Protein AF-A0A151EXV9-F1 (afdb_monomer)

Sequence (147 aa):
MAGLLFILVEGNDDERFFKRIINPVFQEKYSSVRLWKYSKKKLEKTKRFIKSIKSMNADYIYTADINEAPCITFKKEDVIQKSGIEEDKIIIVVKEVEGWYLAGLSAENSKRLGISEIKDTNKTTKEDFNRLIPKKSSLEYYLWKEF

Mean predicted aligned error: 9.18 Å

pLDDT: mean 82.09, std 14.21, range [45.03, 97.25]

Solvent-accessible surface area (backbone atoms only — not comparable to full-atom values): 8516 Å² total; per-residue (Å²): 120,46,61,46,36,35,42,33,27,46,46,71,68,52,48,50,48,41,60,58,61,48,40,62,68,45,51,78,49,22,77,41,75,42,81,43,71,43,68,95,48,60,68,70,57,54,44,52,48,53,53,51,38,54,75,66,72,33,51,61,40,41,42,44,73,40,80,89,47,94,41,67,67,60,44,50,52,53,48,28,73,75,58,71,54,58,71,93,34,55,46,70,43,82,55,47,68,55,18,54,55,58,65,68,52,49,75,68,56,24,58,76,66,72,40,77,90,68,93,72,37,84,79,38,42,64,68,60,47,54,68,67,43,58,92,49,75,66,50,49,57,48,52,69,65,80,91

Radius of gyration: 17.08 Å; Cα contacts (8 Å, |Δi|>4): 181; chains: 1; bounding box: 40×29×45 Å

Foldseek 3Di:
DAEEEEEEAADPVRVLCCVPPVQVVCVVPYVYYHYHHPNPDDLVVVLVVVVVCVVVVHHYAYEEECPPPPDPVSVLVVCCVSRVDDSVRYDYDDADVLLVLLVPDDPVNCVVLVHDRDPGSRPPDPVNSVVSQPPPPVSVVVSSVVD

Secondary structure (DSSP, 8-state):
-EEEEEEEESSHHHHHHIIIIIHHHHHTTEEEEEEEE-TTS-HHHHHHHHHHHHHTT-EEEEEEE-TT-SSHHHHHHHHHHHH---GGGEEEE-S-HHHHHHHT--HHHHHHHTPPP-S--TT--HHHHHHHS-S-HHHHHHHHHH-

Nearest PDB structures (foldseek):
  5bp4-assembly3_F  TM=5.254E-01  e=1.182E+00  Mycolicibacterium smegmatis MC2 155
  5bp4-assembly7_M  TM=5.208E-01  e=1.260E+00  Mycolicibacterium smegmatis MC2 155
  5bp4-assembly4_G  TM=5.307E-01  e=1.627E+00  Mycolicibacterium smegmatis MC2 155
  3ipr-assembly1_A  TM=3.410E-01  e=7.565E-01  Enterococcus faecalis
  6whs-assembly1_C  TM=4.133E-01  e=1.260E+00  Rattus norvegicus

Structure (mmCIF, N/CA/C/O backbone):
data_AF-A0A151EXV9-F1
#
_entry.id   AF-A0A151EXV9-F1
#
loop_
_atom_site.group_PDB
_atom_site.id
_atom_site.type_symbol
_atom_site.label_atom_id
_atom_site.label_alt_id
_atom_site.label_comp_id
_atom_site.label_asym_id
_atom_site.label_entity_id
_a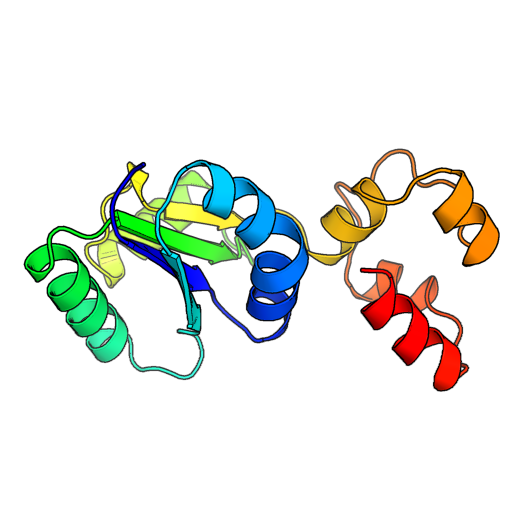tom_site.label_seq_id
_atom_site.pdbx_PDB_ins_code
_atom_site.Cartn_x
_atom_site.Cartn_y
_atom_site.Cartn_z
_atom_site.occupancy
_atom_site.B_iso_or_equiv
_atom_site.auth_seq_id
_atom_site.auth_comp_id
_atom_site.auth_asym_id
_atom_site.auth_atom_id
_atom_site.pdbx_PDB_model_num
ATOM 1 N N . MET A 1 1 ? -21.803 -6.897 -7.879 1.00 58.00 1 MET A N 1
ATOM 2 C CA . MET A 1 1 ? -20.661 -5.983 -7.659 1.00 58.00 1 MET A CA 1
ATOM 3 C C . MET A 1 1 ? -20.462 -5.827 -6.165 1.00 58.00 1 MET A C 1
ATOM 5 O O . MET A 1 1 ? -21.451 -5.646 -5.465 1.00 58.00 1 MET A O 1
ATOM 9 N N . ALA A 1 2 ? -19.228 -5.965 -5.686 1.00 74.69 2 ALA A N 1
ATOM 10 C CA . ALA A 1 2 ? -18.867 -5.774 -4.285 1.00 74.69 2 ALA A CA 1
ATOM 11 C C . ALA A 1 2 ? -19.004 -4.295 -3.862 1.00 74.69 2 ALA A C 1
ATOM 13 O O . ALA A 1 2 ? -19.190 -3.408 -4.704 1.00 74.69 2 ALA A O 1
ATOM 14 N N . GLY A 1 3 ? -18.933 -4.051 -2.549 1.00 89.94 3 GLY A N 1
ATOM 15 C CA . GLY A 1 3 ? -19.084 -2.738 -1.913 1.00 89.94 3 GLY A CA 1
ATOM 16 C C . GLY A 1 3 ? -17.958 -1.745 -2.229 1.00 89.94 3 GLY A C 1
ATOM 17 O O . GLY A 1 3 ? -17.445 -1.677 -3.346 1.00 89.94 3 GLY A O 1
ATOM 18 N N . LEU A 1 4 ? -17.604 -0.917 -1.249 1.00 95.62 4 LEU A N 1
ATOM 19 C CA . LEU A 1 4 ? -16.503 0.041 -1.359 1.00 95.62 4 LEU A CA 1
ATOM 20 C C . LEU A 1 4 ? -15.178 -0.652 -1.026 1.00 95.62 4 LEU A C 1
ATOM 22 O O . LEU A 1 4 ? -15.110 -1.350 -0.020 1.00 95.62 4 LEU A O 1
ATOM 26 N N . LEU A 1 5 ? -14.134 -0.401 -1.819 1.00 96.62 5 LEU A N 1
ATOM 27 C CA . LEU A 1 5 ? -12.762 -0.815 -1.517 1.00 96.62 5 LEU A CA 1
ATOM 28 C C . LEU A 1 5 ? -11.888 0.405 -1.221 1.00 96.62 5 LEU A C 1
ATOM 30 O O . LEU A 1 5 ? -11.816 1.338 -2.025 1.00 96.62 5 LEU A O 1
ATOM 34 N N . PHE A 1 6 ? -11.167 0.369 -0.104 1.00 97.25 6 PHE A N 1
ATOM 35 C CA . PHE A 1 6 ? -10.126 1.337 0.229 1.00 97.25 6 PHE A CA 1
ATOM 36 C C . PHE A 1 6 ? -8.739 0.707 0.102 1.00 97.25 6 PHE A C 1
ATOM 38 O O . PHE A 1 6 ? -8.440 -0.278 0.762 1.00 97.25 6 PHE A O 1
ATOM 45 N N . ILE A 1 7 ? -7.853 1.294 -0.695 1.00 96.44 7 ILE A N 1
ATOM 46 C CA . ILE A 1 7 ? -6.454 0.867 -0.774 1.00 96.44 7 ILE A CA 1
ATOM 47 C C . ILE A 1 7 ? -5.602 1.921 -0.073 1.00 96.44 7 ILE A C 1
ATOM 49 O O . ILE A 1 7 ? -5.530 3.079 -0.496 1.00 96.44 7 ILE A O 1
ATOM 53 N N . LEU A 1 8 ? -5.006 1.527 1.045 1.00 96.69 8 LEU A N 1
ATOM 54 C CA . LEU A 1 8 ? -4.138 2.365 1.850 1.00 96.69 8 LEU A CA 1
ATOM 55 C C . LEU A 1 8 ? -2.709 2.188 1.348 1.00 96.69 8 LEU A C 1
ATOM 57 O O . LEU A 1 8 ? -2.177 1.086 1.428 1.00 96.69 8 LEU A O 1
ATOM 61 N N . VAL A 1 9 ? -2.115 3.274 0.861 1.00 94.12 9 VAL A N 1
ATOM 62 C CA . VAL A 1 9 ? -0.798 3.274 0.212 1.00 94.12 9 VAL A CA 1
ATOM 63 C C . VAL A 1 9 ? 0.198 4.153 0.962 1.00 94.12 9 VAL A C 1
ATOM 65 O O . VAL A 1 9 ? -0.199 5.091 1.662 1.00 94.12 9 VAL A O 1
ATOM 68 N N . GLU A 1 10 ? 1.490 3.862 0.845 1.00 89.81 10 GLU A N 1
ATOM 69 C CA . GLU A 1 10 ? 2.518 4.553 1.618 1.00 89.81 10 GLU A CA 1
ATOM 70 C C . GLU A 1 10 ? 2.683 5.995 1.125 1.00 89.81 10 GLU A C 1
ATOM 72 O O . GLU A 1 10 ? 2.416 6.948 1.868 1.00 89.81 10 GLU A O 1
ATOM 77 N N . GLY A 1 11 ? 3.025 6.179 -0.147 1.00 87.38 11 GLY A N 1
ATOM 78 C CA . GLY A 1 11 ? 3.437 7.448 -0.734 1.00 87.38 11 GLY A CA 1
ATOM 79 C C . GLY A 1 11 ? 2.663 7.889 -1.979 1.00 87.38 11 GLY A C 1
ATOM 80 O O . GLY A 1 11 ? 1.604 7.380 -2.341 1.00 87.38 11 GLY A O 1
ATOM 81 N N . ASN A 1 12 ? 3.192 8.934 -2.623 1.00 84.38 12 ASN A N 1
ATOM 82 C CA . ASN A 1 12 ? 2.628 9.483 -3.860 1.00 84.38 12 ASN A CA 1
ATOM 83 C C . ASN A 1 12 ? 2.907 8.595 -5.081 1.00 84.38 12 ASN A C 1
ATOM 85 O O . ASN A 1 12 ? 2.125 8.617 -6.029 1.00 84.38 12 ASN A O 1
ATOM 89 N N . ASP A 1 13 ? 4.030 7.877 -5.087 1.00 79.94 13 ASP A N 1
ATOM 90 C CA . ASP A 1 13 ? 4.413 7.012 -6.206 1.00 79.94 13 ASP A CA 1
ATOM 91 C C . ASP A 1 13 ? 3.502 5.777 -6.242 1.00 79.94 13 ASP A C 1
ATOM 93 O O . ASP A 1 13 ? 2.898 5.500 -7.280 1.00 79.94 13 ASP A O 1
ATOM 97 N N . ASP A 1 14 ? 3.242 5.171 -5.081 1.00 82.88 14 ASP A N 1
ATOM 98 C CA . ASP A 1 14 ? 2.251 4.100 -4.925 1.00 82.88 14 ASP A CA 1
ATOM 99 C C . ASP A 1 14 ? 0.858 4.559 -5.346 1.00 82.88 14 ASP A C 1
ATOM 101 O O . ASP A 1 14 ? 0.191 3.900 -6.135 1.00 82.88 14 ASP A O 1
ATOM 105 N N . GLU A 1 15 ? 0.406 5.730 -4.883 1.00 88.44 15 GLU A N 1
ATOM 106 C CA . GLU A 1 15 ? -0.902 6.262 -5.275 1.00 88.44 15 GLU A CA 1
ATOM 107 C C . GLU A 1 15 ? -1.028 6.384 -6.798 1.00 88.44 15 GLU A C 1
ATOM 109 O O . GLU A 1 15 ? -2.081 6.068 -7.350 1.00 88.44 15 GLU A O 1
ATOM 114 N N . ARG A 1 16 ? 0.034 6.814 -7.490 1.00 85.75 16 ARG A N 1
ATOM 115 C CA . ARG A 1 16 ? 0.038 6.913 -8.954 1.00 85.75 16 ARG A CA 1
ATOM 116 C C . ARG A 1 16 ? -0.082 5.541 -9.609 1.00 85.75 16 ARG A C 1
ATOM 118 O O . ARG A 1 16 ? -0.962 5.380 -10.456 1.00 85.75 16 ARG A O 1
ATOM 125 N N . PHE A 1 17 ? 0.726 4.573 -9.180 1.00 83.50 17 PHE A N 1
ATOM 126 C CA . PHE A 1 17 ? 0.680 3.205 -9.698 1.00 83.50 17 PHE A CA 1
ATOM 127 C C . PHE A 1 17 ? -0.684 2.559 -9.458 1.00 83.50 17 PHE A C 1
ATOM 129 O O . PHE A 1 17 ? -1.347 2.106 -10.393 1.00 83.50 17 PHE A O 1
ATOM 136 N N . PHE A 1 18 ? -1.170 2.600 -8.217 1.00 88.88 18 PHE A N 1
ATOM 137 C CA . PHE A 1 18 ? -2.461 2.026 -7.872 1.00 88.88 18 PHE A CA 1
ATOM 138 C C . PHE A 1 18 ? -3.600 2.712 -8.620 1.00 88.88 18 PHE A C 1
ATOM 140 O O . PHE A 1 18 ? -4.518 2.044 -9.081 1.00 88.88 18 PHE A O 1
ATOM 147 N N . LYS A 1 19 ? -3.537 4.032 -8.814 1.00 89.19 19 LYS A N 1
ATOM 148 C CA . LYS A 1 19 ? -4.576 4.760 -9.545 1.00 89.19 19 LYS A CA 1
ATOM 149 C C . LYS A 1 19 ? -4.658 4.363 -11.017 1.00 89.19 19 LYS A C 1
ATOM 151 O O . LYS A 1 19 ? -5.768 4.330 -11.543 1.00 89.19 19 LYS A O 1
ATOM 156 N N . ARG A 1 20 ? -3.523 4.134 -11.678 1.00 84.25 20 ARG A N 1
ATOM 157 C CA . ARG A 1 20 ? -3.473 3.888 -13.128 1.00 84.25 20 ARG A CA 1
ATOM 158 C C . ARG A 1 20 ? -3.578 2.418 -13.489 1.00 84.25 20 ARG A C 1
ATOM 160 O O . ARG A 1 20 ? -4.305 2.088 -14.414 1.00 84.25 20 ARG A O 1
ATOM 167 N N . ILE A 1 21 ? -2.893 1.560 -12.741 1.00 81.81 21 ILE A N 1
ATOM 168 C CA . ILE A 1 21 ? -2.741 0.145 -13.082 1.00 81.81 21 ILE A CA 1
ATOM 169 C C . ILE A 1 21 ? -3.718 -0.718 -12.288 1.00 81.81 21 ILE A C 1
ATOM 171 O O . ILE A 1 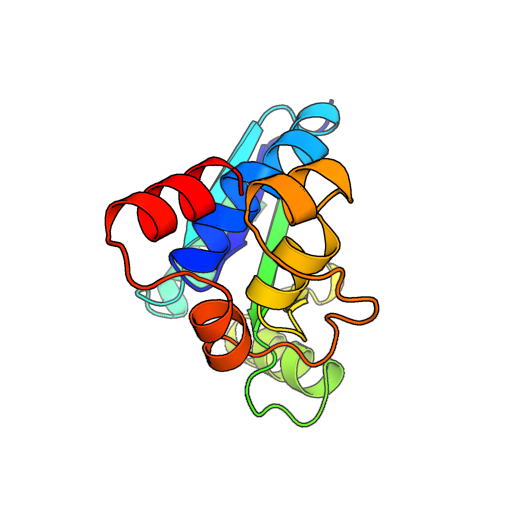21 ? -4.422 -1.550 -12.851 1.00 81.81 21 ILE A O 1
ATOM 175 N N . ILE A 1 22 ? -3.803 -0.503 -10.974 1.00 84.56 22 ILE A N 1
ATOM 176 C CA . ILE A 1 22 ? -4.527 -1.417 -10.079 1.00 84.56 22 ILE A CA 1
ATOM 177 C C . ILE A 1 22 ? -6.020 -1.084 -9.980 1.00 84.56 22 ILE A C 1
ATOM 179 O O . ILE A 1 22 ? -6.861 -1.981 -9.988 1.00 84.56 22 ILE A O 1
ATOM 183 N N . ASN A 1 23 ? -6.379 0.197 -9.916 1.00 87.81 23 ASN A N 1
ATOM 184 C CA . ASN A 1 23 ? -7.767 0.634 -9.795 1.00 87.81 23 ASN A CA 1
ATOM 185 C C . ASN A 1 23 ? -8.660 0.107 -10.930 1.00 87.81 23 ASN A C 1
ATOM 187 O O . ASN A 1 23 ? -9.731 -0.396 -10.592 1.00 87.81 23 ASN A O 1
ATOM 191 N N . PRO A 1 24 ? -8.269 0.163 -12.223 1.00 87.19 24 PRO A N 1
ATOM 192 C CA . PRO A 1 24 ? -9.089 -0.394 -13.300 1.00 87.19 24 PRO A CA 1
ATOM 193 C C . PRO A 1 24 ? -9.407 -1.881 -13.100 1.00 87.19 24 PRO A C 1
ATOM 195 O O . PRO A 1 24 ? -10.555 -2.284 -13.252 1.00 87.19 24 PRO A O 1
ATOM 198 N N . VAL A 1 25 ? -8.428 -2.672 -12.645 1.00 87.62 25 VAL A N 1
ATOM 199 C CA . VAL A 1 25 ? -8.599 -4.112 -12.379 1.00 87.62 25 VAL A CA 1
ATOM 200 C C . VAL A 1 25 ? -9.634 -4.363 -11.276 1.00 87.62 25 VAL A C 1
ATOM 202 O O . VAL A 1 25 ? -10.426 -5.302 -11.348 1.00 87.62 25 VAL A O 1
ATOM 205 N N . PHE A 1 26 ? -9.661 -3.524 -10.238 1.00 88.81 26 PHE A N 1
ATOM 206 C CA . PHE A 1 26 ? -10.621 -3.670 -9.141 1.00 88.81 26 PHE A CA 1
ATOM 207 C C . PHE A 1 26 ? -11.986 -3.038 -9.419 1.00 88.81 26 PHE A C 1
ATOM 209 O O . PHE A 1 26 ? -12.969 -3.464 -8.810 1.00 88.81 26 PHE A O 1
ATOM 216 N N . GLN A 1 27 ? -12.084 -2.072 -10.333 1.00 88.88 27 GLN A N 1
ATOM 217 C CA . GLN A 1 27 ? -13.359 -1.457 -10.722 1.00 88.88 27 GLN A CA 1
ATOM 218 C C . GLN A 1 27 ? -14.318 -2.448 -11.393 1.00 88.88 27 GLN A C 1
ATOM 220 O O . GLN A 1 27 ? -15.528 -2.268 -11.306 1.00 88.88 27 GLN A O 1
ATOM 225 N N . GLU A 1 28 ? -13.813 -3.535 -11.976 1.00 86.44 28 GLU A N 1
ATOM 226 C CA . GLU A 1 28 ? -14.655 -4.628 -12.480 1.00 86.44 28 GLU A CA 1
ATOM 227 C C . GLU A 1 28 ? -15.381 -5.391 -11.356 1.00 86.44 28 GLU A C 1
ATOM 229 O O . GLU A 1 28 ? -16.437 -5.989 -11.569 1.00 86.44 28 GLU A O 1
ATOM 234 N N . LYS A 1 29 ? -14.823 -5.379 -10.138 1.00 90.50 29 LYS A N 1
ATOM 235 C CA . LYS A 1 29 ? -15.312 -6.164 -8.994 1.00 90.50 29 LYS A CA 1
ATOM 236 C C . LYS A 1 29 ? -16.014 -5.307 -7.947 1.00 90.50 29 LYS A C 1
ATOM 238 O O . LYS A 1 29 ? -16.973 -5.778 -7.334 1.00 90.50 29 LYS A O 1
ATOM 243 N N . TYR A 1 30 ? -15.567 -4.069 -7.758 1.00 94.12 30 TYR A N 1
ATOM 244 C CA . TYR A 1 30 ? -16.044 -3.146 -6.730 1.00 94.12 30 TYR A CA 1
ATOM 245 C C . TYR A 1 30 ? -16.767 -1.946 -7.329 1.00 94.12 30 TYR A C 1
ATOM 247 O O . TYR A 1 30 ? -16.301 -1.336 -8.285 1.00 94.12 30 TYR A O 1
ATOM 255 N N . SER A 1 31 ? -17.864 -1.544 -6.686 1.00 92.94 31 SER A N 1
ATOM 256 C CA . SER A 1 31 ? -18.622 -0.342 -7.063 1.00 92.94 31 SER A CA 1
ATOM 257 C C . SER A 1 31 ? -17.789 0.946 -7.021 1.00 92.94 31 SER A C 1
ATOM 259 O O . SER A 1 31 ? -18.027 1.874 -7.793 1.00 92.94 31 SER A O 1
ATOM 261 N N . SER A 1 32 ? -16.803 1.027 -6.124 1.00 92.81 32 SER A N 1
ATOM 262 C CA . SER A 1 32 ? -15.849 2.131 -6.092 1.00 92.81 32 SER A CA 1
ATOM 263 C C . SER A 1 32 ? -14.573 1.734 -5.360 1.00 92.81 32 SER A C 1
ATOM 265 O O . SER A 1 32 ? -14.616 1.137 -4.285 1.00 92.81 32 SER A O 1
ATOM 267 N N . VAL A 1 33 ? -13.444 2.173 -5.913 1.00 95.00 33 VAL A N 1
ATOM 268 C CA . VAL A 1 33 ? -12.109 2.034 -5.326 1.00 95.00 33 VAL A CA 1
ATOM 269 C C . VAL A 1 33 ? -11.605 3.415 -4.900 1.00 95.00 33 VAL A C 1
ATOM 271 O O . VAL A 1 33 ? -11.693 4.390 -5.656 1.00 95.00 33 VAL A O 1
ATOM 274 N N . ARG A 1 34 ? -11.118 3.528 -3.664 1.00 95.38 34 ARG A N 1
ATOM 275 C CA . ARG A 1 34 ? -10.621 4.772 -3.060 1.00 95.38 34 ARG A CA 1
ATOM 276 C C . ARG A 1 34 ? -9.197 4.573 -2.561 1.00 95.38 34 ARG A C 1
ATOM 278 O O . ARG A 1 34 ? -8.929 3.633 -1.826 1.00 95.38 34 ARG A O 1
ATOM 285 N N . LEU A 1 35 ? -8.298 5.482 -2.922 1.00 95.25 35 LEU A N 1
ATOM 286 C CA . LEU A 1 35 ? -6.913 5.457 -2.450 1.00 95.25 35 LEU A CA 1
ATOM 287 C C . LEU A 1 35 ? -6.745 6.358 -1.228 1.00 95.25 35 LEU A C 1
ATOM 289 O O . LEU A 1 35 ? -7.346 7.434 -1.155 1.00 95.25 35 LEU A O 1
ATOM 293 N N . TRP A 1 36 ? -5.912 5.937 -0.278 1.00 95.56 36 TRP A N 1
ATOM 294 C CA . TRP A 1 36 ? -5.605 6.726 0.910 1.00 95.56 36 TRP A CA 1
ATOM 295 C C . TRP A 1 36 ? -4.133 6.624 1.308 1.00 95.56 36 TRP A C 1
ATOM 297 O O . TRP A 1 36 ? -3.673 5.598 1.796 1.00 95.56 36 TRP A O 1
ATOM 307 N N . LYS A 1 37 ? -3.393 7.722 1.150 1.00 95.25 37 LYS A N 1
ATOM 308 C CA . LYS A 1 37 ? -1.978 7.794 1.538 1.00 95.25 37 LYS A CA 1
ATOM 309 C C . LYS A 1 37 ? -1.801 7.874 3.049 1.00 95.25 37 LYS A C 1
ATOM 311 O O . LYS A 1 37 ? -2.422 8.748 3.660 1.00 95.25 37 LYS A O 1
ATOM 316 N N . TYR A 1 38 ? -0.912 7.078 3.645 1.00 94.25 38 TYR A N 1
ATOM 317 C CA . TYR A 1 38 ? -0.683 7.099 5.097 1.00 94.25 38 TYR A CA 1
ATOM 318 C C . TYR A 1 38 ? 0.680 7.640 5.560 1.00 94.25 38 TYR A C 1
ATOM 320 O O . TYR A 1 38 ? 0.748 8.066 6.710 1.00 94.25 38 TYR A O 1
ATOM 328 N N . SER A 1 39 ? 1.728 7.714 4.725 1.00 88.38 39 SER A N 1
ATOM 329 C CA . SER A 1 39 ? 3.098 8.102 5.160 1.00 88.38 39 SER A CA 1
ATOM 330 C C . SER A 1 39 ? 3.182 9.422 5.934 1.00 88.38 39 SER A C 1
ATOM 332 O O . SER A 1 39 ? 3.890 9.532 6.929 1.00 88.38 39 SER A O 1
ATOM 334 N N . LYS A 1 40 ? 2.423 10.443 5.522 1.00 88.69 40 LYS A N 1
ATOM 335 C CA . LYS A 1 40 ? 2.401 11.764 6.185 1.00 88.69 40 LYS A CA 1
ATOM 336 C C . LYS A 1 40 ? 1.405 11.858 7.345 1.00 88.69 40 LYS A C 1
ATOM 338 O O . LYS A 1 40 ? 1.076 12.957 7.797 1.00 88.69 40 LYS A O 1
ATOM 343 N N . LYS A 1 41 ? 0.832 10.739 7.790 1.00 90.88 41 LYS A N 1
ATOM 344 C CA . LYS A 1 41 ? -0.197 10.700 8.833 1.00 90.88 41 LYS A CA 1
ATOM 345 C C . LYS A 1 41 ? 0.336 9.954 10.047 1.00 90.88 41 LYS A C 1
ATOM 347 O O . LYS A 1 41 ? 1.012 8.943 9.934 1.00 90.88 41 LYS A O 1
ATOM 352 N N . LYS A 1 42 ? -0.024 10.439 11.237 1.00 93.38 42 LYS A N 1
ATOM 353 C CA . LYS A 1 42 ? 0.240 9.709 12.483 1.00 93.38 42 LYS A CA 1
ATOM 354 C C . LYS A 1 42 ? -0.464 8.351 12.437 1.00 93.38 42 LYS A C 1
ATOM 356 O O . LYS A 1 42 ? -1.612 8.289 11.993 1.00 93.38 42 LYS A O 1
ATOM 361 N N . LEU A 1 43 ? 0.172 7.317 12.982 1.00 92.44 43 LEU A N 1
ATOM 362 C CA . LEU A 1 43 ? -0.362 5.953 13.063 1.00 92.44 43 LEU A CA 1
ATOM 363 C C . LEU A 1 43 ? -1.798 5.902 13.616 1.00 92.44 43 LEU A C 1
ATOM 365 O O . LEU A 1 43 ? -2.665 5.243 13.051 1.00 92.44 43 LEU A O 1
ATOM 369 N N . GLU A 1 44 ? -2.097 6.695 14.645 1.00 94.88 44 GLU A N 1
ATOM 370 C CA . GLU A 1 44 ? -3.445 6.796 15.225 1.00 94.88 44 GLU A CA 1
ATOM 371 C C . GLU A 1 44 ? -4.509 7.306 14.239 1.00 94.88 44 GLU A C 1
ATOM 373 O O . GLU A 1 44 ? -5.681 6.938 14.314 1.00 94.88 44 GLU A O 1
ATOM 378 N N . LYS A 1 45 ? -4.124 8.135 13.261 1.00 95.38 45 LYS A N 1
ATOM 379 C CA . LYS A 1 45 ? -5.033 8.558 12.188 1.00 95.38 45 LYS A CA 1
ATOM 380 C C . LYS A 1 45 ? -5.339 7.399 11.240 1.00 95.38 45 LYS A C 1
ATOM 382 O O . LYS A 1 45 ? -6.489 7.272 10.833 1.00 95.38 45 LYS A O 1
ATOM 387 N N . THR A 1 46 ? -4.351 6.559 10.943 1.00 94.94 46 THR A N 1
ATOM 388 C CA . THR A 1 46 ? -4.523 5.324 10.163 1.00 94.94 46 THR A CA 1
ATOM 389 C C . THR A 1 46 ? -5.441 4.348 10.873 1.00 94.94 46 THR A C 1
ATOM 391 O O . THR A 1 46 ? -6.442 3.940 10.293 1.00 94.94 46 THR A O 1
ATOM 394 N N . LYS A 1 47 ? -5.205 4.081 12.160 1.00 95.75 47 LYS A N 1
ATOM 395 C CA . LYS A 1 47 ? -6.075 3.213 12.968 1.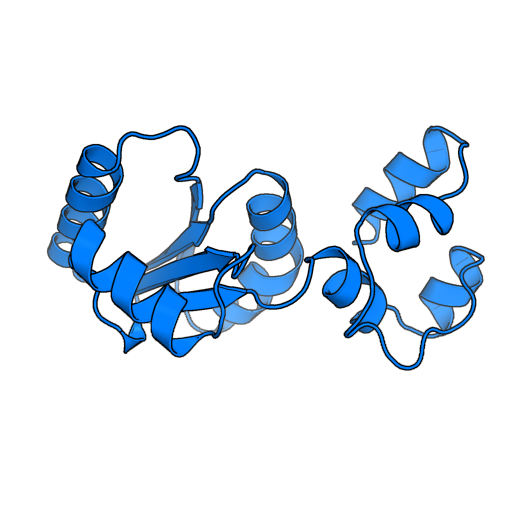00 95.75 47 LYS A CA 1
ATOM 396 C C . LYS A 1 47 ? -7.525 3.689 12.985 1.00 95.75 47 LYS A C 1
ATOM 398 O O . LYS A 1 47 ? -8.441 2.909 12.732 1.00 95.75 47 LYS A O 1
ATOM 403 N N . ARG A 1 48 ? -7.754 4.986 13.230 1.00 96.31 48 ARG A N 1
ATOM 404 C CA . ARG A 1 48 ? -9.111 5.561 13.207 1.00 96.31 48 ARG A CA 1
ATOM 405 C C . ARG A 1 48 ? -9.770 5.450 11.838 1.00 96.31 48 ARG A C 1
ATOM 407 O O . ARG A 1 48 ? -10.960 5.162 11.769 1.00 96.31 48 ARG A O 1
ATOM 414 N N . PHE A 1 49 ? -9.014 5.664 10.765 1.00 96.38 49 PHE A N 1
ATOM 415 C CA . PHE A 1 49 ? -9.544 5.535 9.415 1.00 96.38 49 PHE A CA 1
ATOM 416 C C . PHE A 1 49 ? -9.939 4.087 9.101 1.00 96.38 49 PHE A C 1
ATOM 418 O O . PHE A 1 49 ? -11.053 3.842 8.649 1.00 96.38 49 PHE A O 1
ATOM 425 N N . ILE A 1 50 ? -9.103 3.115 9.458 1.00 96.06 50 ILE A N 1
ATOM 426 C CA . ILE A 1 50 ? -9.421 1.689 9.306 1.00 96.06 50 ILE A CA 1
ATOM 427 C C . ILE A 1 50 ? -10.664 1.313 10.118 1.00 96.06 50 ILE A C 1
ATOM 429 O O . ILE A 1 50 ? -11.562 0.654 9.600 1.00 96.06 50 ILE A O 1
ATOM 433 N N . LYS A 1 51 ? -10.790 1.812 11.354 1.00 96.56 51 LYS A N 1
ATOM 434 C CA . LYS A 1 51 ? -12.010 1.631 12.155 1.00 96.56 51 LYS A CA 1
ATOM 435 C C . LYS A 1 51 ? -13.251 2.195 11.451 1.00 96.56 51 LYS A C 1
ATOM 437 O O . LYS A 1 51 ? -14.300 1.558 11.485 1.00 96.56 51 LYS A O 1
ATOM 442 N N . SER A 1 52 ? -13.133 3.352 10.793 1.00 96.75 52 SER A N 1
ATOM 443 C CA . SER A 1 52 ? -14.246 3.927 10.027 1.00 96.75 52 SER A CA 1
ATOM 444 C C . SER A 1 52 ? -14.624 3.071 8.816 1.00 96.75 52 SER A C 1
ATOM 446 O O . SER A 1 52 ? -15.806 2.814 8.614 1.00 96.75 52 SER A O 1
ATOM 448 N N . ILE A 1 53 ? -13.643 2.529 8.086 1.00 96.38 53 ILE A N 1
ATOM 449 C CA . ILE A 1 53 ? -13.885 1.615 6.959 1.00 96.38 53 ILE A CA 1
ATOM 450 C C . ILE A 1 53 ? -14.663 0.379 7.433 1.00 96.38 53 ILE A C 1
ATOM 452 O O . ILE A 1 53 ? -15.700 0.048 6.860 1.00 96.38 53 ILE A O 1
ATOM 456 N N . LYS A 1 54 ? -14.221 -0.243 8.535 1.00 94.56 54 LYS A N 1
ATOM 457 C CA . LYS A 1 54 ? -14.908 -1.398 9.137 1.00 94.56 54 LYS A CA 1
ATOM 458 C C . LYS A 1 54 ? -16.346 -1.063 9.534 1.00 94.56 54 LYS A C 1
ATOM 460 O O . LYS A 1 54 ? -17.253 -1.832 9.245 1.00 94.56 54 LYS A O 1
ATOM 465 N N . SER A 1 55 ? -16.579 0.106 10.137 1.00 96.00 55 SER A N 1
ATOM 466 C CA . SER A 1 55 ? -17.935 0.539 10.516 1.00 96.00 55 SER A CA 1
ATOM 467 C C . SER A 1 55 ? -18.861 0.791 9.322 1.00 96.00 55 SER A C 1
ATOM 469 O O . SER A 1 55 ? -20.076 0.709 9.465 1.00 96.00 55 SER A O 1
ATOM 471 N N . MET A 1 56 ? -18.293 1.071 8.146 1.00 94.19 56 MET A N 1
ATOM 472 C CA . MET A 1 56 ? -19.033 1.221 6.891 1.00 94.19 56 MET A CA 1
ATOM 473 C C . MET A 1 56 ? -19.277 -0.119 6.185 1.00 94.19 56 MET A C 1
ATOM 475 O O . MET A 1 56 ? -19.867 -0.125 5.107 1.00 94.19 56 MET A O 1
ATOM 479 N N . ASN A 1 57 ? -18.802 -1.233 6.755 1.00 93.62 57 ASN A N 1
ATOM 480 C CA . ASN A 1 57 ? -18.790 -2.548 6.119 1.00 93.62 57 ASN A CA 1
ATOM 481 C C . ASN A 1 57 ? -18.139 -2.516 4.720 1.00 93.62 57 ASN A C 1
ATOM 483 O O . ASN A 1 57 ? -18.624 -3.129 3.770 1.00 93.62 57 ASN A O 1
ATOM 487 N N . ALA A 1 58 ? -17.071 -1.724 4.591 1.00 95.81 58 ALA A N 1
ATOM 488 C CA . ALA A 1 58 ? -16.283 -1.595 3.374 1.00 95.81 58 ALA A CA 1
ATOM 489 C C . ALA A 1 58 ? -15.013 -2.451 3.462 1.00 95.81 58 ALA A C 1
ATOM 491 O O . ALA A 1 58 ? -14.465 -2.667 4.545 1.00 95.81 58 ALA A O 1
ATOM 492 N N . ASP A 1 59 ? -14.523 -2.896 2.310 1.00 96.06 59 ASP A N 1
ATOM 493 C CA . ASP A 1 59 ? -13.274 -3.639 2.205 1.00 96.06 59 ASP A CA 1
ATOM 494 C C . ASP A 1 59 ? -12.074 -2.696 2.193 1.00 96.06 59 ASP A C 1
ATOM 496 O O . ASP A 1 59 ? -12.159 -1.530 1.789 1.00 96.06 59 ASP A O 1
ATOM 500 N N . TYR A 1 60 ? -10.916 -3.213 2.601 1.00 97.19 60 TYR A N 1
ATOM 501 C CA . TYR A 1 60 ? -9.662 -2.503 2.413 1.00 97.19 60 TYR A CA 1
ATOM 502 C C . TYR A 1 60 ? -8.469 -3.415 2.191 1.00 97.19 60 TYR A C 1
ATOM 504 O O . TYR A 1 60 ? -8.483 -4.590 2.537 1.00 97.19 60 TYR A O 1
ATOM 512 N N . ILE A 1 61 ? -7.425 -2.819 1.631 1.00 96.38 61 ILE A N 1
ATOM 513 C CA . ILE A 1 61 ? -6.089 -3.383 1.500 1.00 96.38 61 ILE A CA 1
ATOM 514 C C . ILE A 1 61 ? -5.119 -2.365 2.093 1.00 96.38 61 ILE A C 1
ATOM 516 O O . ILE A 1 61 ? -5.232 -1.168 1.829 1.00 96.38 61 ILE A O 1
ATOM 520 N N . TYR A 1 62 ? -4.173 -2.833 2.895 1.00 96.69 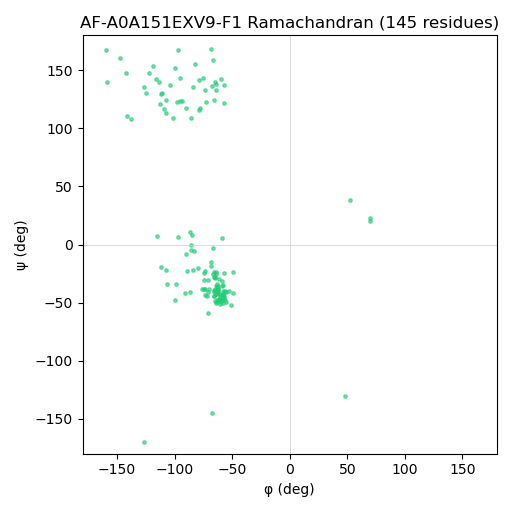62 TYR A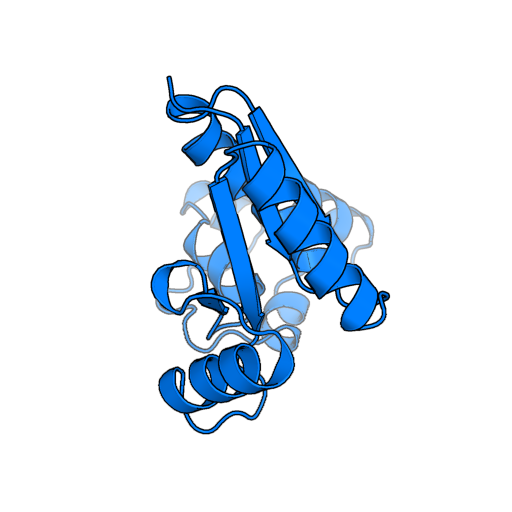 N 1
ATOM 521 C CA . TYR A 1 62 ? -3.070 -2.049 3.426 1.00 96.69 62 TYR A CA 1
ATOM 522 C C . TYR A 1 62 ? -1.775 -2.489 2.753 1.00 96.69 62 TYR A C 1
ATOM 524 O O . TYR A 1 62 ? -1.361 -3.639 2.893 1.00 96.69 62 TYR A O 1
ATOM 532 N N . THR A 1 63 ? -1.142 -1.587 2.014 1.00 94.06 63 THR A N 1
ATOM 533 C CA . THR A 1 63 ? 0.117 -1.872 1.323 1.00 94.06 63 THR A CA 1
ATOM 534 C C . THR A 1 63 ? 1.266 -1.233 2.076 1.00 94.06 63 THR A C 1
ATOM 536 O O . THR A 1 63 ? 1.129 -0.079 2.463 1.00 94.06 63 THR A O 1
ATOM 539 N N . ALA A 1 64 ? 2.385 -1.927 2.239 1.00 90.94 64 ALA A N 1
ATOM 540 C CA . ALA A 1 64 ? 3.592 -1.348 2.823 1.00 90.94 64 ALA A CA 1
ATOM 541 C C . ALA A 1 64 ? 4.845 -1.864 2.123 1.00 90.94 64 ALA A C 1
ATOM 543 O O . ALA A 1 64 ? 4.892 -3.033 1.736 1.00 90.94 64 ALA A O 1
ATOM 544 N N . ASP A 1 65 ? 5.875 -1.031 2.035 1.00 88.31 65 ASP A N 1
ATOM 545 C CA . ASP A 1 65 ? 7.143 -1.444 1.442 1.00 88.31 65 ASP A CA 1
ATOM 546 C C . ASP A 1 65 ? 7.937 -2.347 2.393 1.00 88.31 65 ASP A C 1
ATOM 548 O O . ASP A 1 65 ? 7.937 -2.165 3.623 1.00 88.31 65 ASP A O 1
ATOM 552 N N . ILE A 1 66 ? 8.637 -3.342 1.836 1.00 88.12 66 ILE A N 1
ATOM 553 C CA . ILE A 1 66 ? 9.500 -4.232 2.623 1.00 88.12 66 ILE A CA 1
ATOM 554 C C . ILE A 1 66 ? 10.665 -3.459 3.255 1.00 88.12 66 ILE A C 1
ATOM 556 O O . ILE A 1 66 ? 11.006 -3.715 4.411 1.00 88.12 66 ILE A O 1
ATOM 560 N N . ASN A 1 67 ? 11.197 -2.451 2.555 1.00 84.69 67 A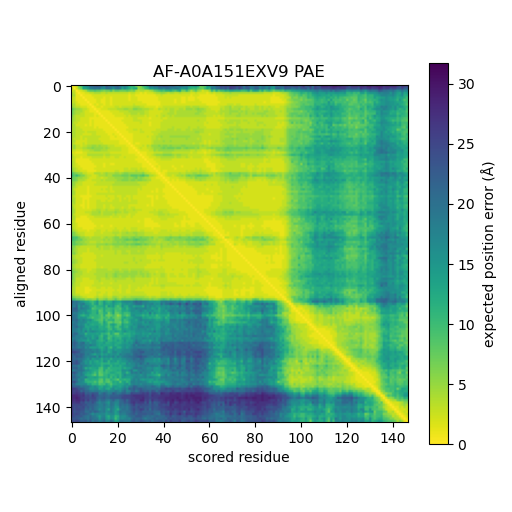SN A N 1
ATOM 561 C CA . ASN A 1 67 ? 12.367 -1.667 2.957 1.00 84.69 67 ASN A CA 1
ATOM 562 C C . ASN A 1 67 ? 13.516 -2.591 3.411 1.00 84.69 67 ASN A C 1
ATOM 564 O O . ASN A 1 67 ? 13.838 -3.564 2.736 1.00 84.69 67 ASN A O 1
ATOM 568 N N . GLU A 1 68 ? 14.106 -2.317 4.574 1.00 82.94 68 GLU A N 1
ATOM 569 C CA . GLU A 1 68 ? 15.201 -3.098 5.162 1.00 82.94 68 GLU A CA 1
ATOM 570 C C . GLU A 1 68 ? 14.719 -4.310 5.984 1.00 82.94 68 GLU A C 1
ATOM 572 O O . GLU A 1 68 ? 15.510 -4.938 6.688 1.00 82.94 68 GLU A O 1
ATOM 577 N N . ALA A 1 69 ? 13.421 -4.643 5.956 1.00 87.81 69 ALA A N 1
ATOM 578 C CA . ALA A 1 69 ? 12.921 -5.788 6.708 1.00 87.81 69 ALA A CA 1
ATOM 579 C C . ALA A 1 69 ? 13.540 -7.096 6.178 1.00 87.81 69 ALA A C 1
ATOM 581 O O . ALA A 1 69 ? 13.589 -7.307 4.965 1.00 87.81 69 ALA A O 1
ATOM 582 N N . PRO A 1 70 ? 13.946 -8.023 7.066 1.00 85.94 70 PRO A N 1
ATOM 583 C CA . PRO A 1 70 ? 14.641 -9.246 6.667 1.00 85.94 70 PRO A CA 1
ATOM 584 C C . PRO A 1 70 ? 13.772 -10.178 5.811 1.00 85.94 70 PRO A C 1
ATOM 586 O O . PRO A 1 70 ? 14.294 -10.953 5.012 1.00 85.94 70 PRO A O 1
ATOM 589 N N . CYS A 1 71 ? 12.447 -10.130 5.978 1.00 87.50 71 CYS A N 1
ATOM 590 C CA . CYS A 1 71 ? 11.499 -10.884 5.168 1.00 87.50 71 CYS A CA 1
ATOM 591 C C . CYS A 1 71 ? 10.082 -10.286 5.234 1.00 87.50 71 CYS A C 1
ATOM 593 O O . CYS A 1 71 ? 9.762 -9.463 6.096 1.00 87.50 71 CYS A O 1
ATOM 595 N N . ILE A 1 72 ? 9.210 -10.753 4.333 1.00 88.88 72 ILE A N 1
ATOM 596 C CA . ILE A 1 72 ? 7.791 -10.364 4.264 1.00 88.88 72 ILE A CA 1
ATOM 597 C C . ILE A 1 72 ? 7.071 -10.653 5.584 1.00 88.88 72 ILE A C 1
ATOM 599 O O . ILE A 1 72 ? 6.322 -9.804 6.060 1.00 88.88 72 ILE A O 1
ATOM 603 N N . THR A 1 73 ? 7.302 -11.829 6.175 1.00 92.94 73 THR A N 1
ATOM 604 C CA . THR A 1 73 ? 6.658 -12.252 7.428 1.00 92.94 73 THR A CA 1
ATOM 605 C C . THR A 1 73 ? 6.971 -11.282 8.557 1.00 92.94 73 THR A C 1
ATOM 607 O O . THR A 1 73 ? 6.054 -10.748 9.172 1.00 92.94 73 THR A O 1
ATOM 610 N N . PHE A 1 74 ? 8.253 -10.953 8.741 1.00 94.56 74 PHE A N 1
ATOM 611 C CA . PHE A 1 74 ? 8.681 -9.976 9.739 1.00 94.56 74 PHE A CA 1
ATOM 612 C C . PHE A 1 74 ? 8.012 -8.615 9.517 1.00 94.56 74 PHE A C 1
ATOM 614 O O . PHE A 1 74 ? 7.519 -7.992 10.455 1.00 94.56 74 PHE A O 1
ATOM 621 N N . LYS A 1 75 ? 7.939 -8.154 8.260 1.00 94.56 75 LYS A N 1
ATOM 622 C CA . LYS A 1 75 ? 7.288 -6.878 7.944 1.00 94.56 75 LYS A CA 1
ATOM 623 C C . LYS A 1 75 ? 5.785 -6.904 8.238 1.00 94.56 75 LYS A C 1
ATOM 625 O O . LYS A 1 75 ? 5.257 -5.920 8.752 1.00 94.56 75 LYS A O 1
ATOM 630 N N . LYS A 1 76 ? 5.092 -8.005 7.932 1.00 94.56 76 LYS A N 1
ATOM 631 C CA . LYS A 1 76 ? 3.672 -8.169 8.269 1.00 94.56 76 LYS A CA 1
ATOM 632 C C . LYS A 1 76 ? 3.455 -8.131 9.777 1.00 94.56 76 LYS A C 1
ATOM 634 O O . LYS A 1 76 ? 2.599 -7.378 10.227 1.00 94.56 76 LYS A O 1
ATOM 639 N N . GLU A 1 77 ? 4.248 -8.873 10.546 1.00 96.44 77 GLU A N 1
ATOM 640 C CA . GLU A 1 77 ? 4.177 -8.876 12.012 1.00 96.44 77 GLU A CA 1
ATOM 641 C C . GLU A 1 77 ? 4.391 -7.475 12.596 1.00 96.44 77 GLU A C 1
ATOM 643 O O . GLU A 1 77 ? 3.605 -7.040 13.438 1.00 96.44 77 GLU A O 1
ATOM 648 N N . ASP A 1 78 ? 5.379 -6.725 12.096 1.00 94.94 78 ASP A N 1
ATOM 649 C CA . ASP A 1 78 ? 5.629 -5.337 12.504 1.00 94.94 78 ASP A CA 1
ATOM 650 C C . ASP A 1 78 ? 4.410 -4.431 12.258 1.00 94.94 78 ASP A C 1
ATOM 652 O O . ASP A 1 78 ? 3.991 -3.666 13.135 1.00 94.94 78 ASP A O 1
ATOM 656 N N . VAL A 1 79 ? 3.787 -4.547 11.079 1.00 94.88 79 VAL A N 1
ATOM 657 C CA . VAL A 1 79 ? 2.560 -3.810 10.750 1.00 94.88 79 VAL A CA 1
ATOM 658 C C . VAL A 1 79 ? 1.424 -4.220 11.686 1.00 94.88 79 VAL A C 1
ATOM 660 O O . VAL A 1 79 ? 0.772 -3.335 12.248 1.00 94.88 79 VAL A O 1
ATOM 663 N N . ILE A 1 80 ? 1.197 -5.519 11.899 1.00 96.31 80 ILE A N 1
ATOM 664 C CA . ILE A 1 80 ? 0.143 -6.044 12.783 1.00 96.31 80 ILE A CA 1
ATOM 665 C C . ILE A 1 80 ? 0.326 -5.502 14.203 1.00 96.31 80 ILE A C 1
ATOM 667 O O . ILE A 1 80 ? -0.608 -4.924 14.759 1.00 96.31 80 ILE A O 1
ATOM 671 N N . GLN A 1 81 ? 1.527 -5.603 14.774 1.00 95.38 81 GLN A N 1
ATOM 672 C CA . GLN A 1 81 ? 1.809 -5.156 16.141 1.00 95.38 81 GLN A CA 1
ATOM 673 C C . GLN A 1 81 ? 1.602 -3.648 16.318 1.00 95.38 81 GLN A C 1
ATOM 675 O O . GLN A 1 81 ? 1.026 -3.203 17.312 1.00 95.38 81 GLN A O 1
ATOM 680 N N . LYS A 1 82 ? 2.027 -2.837 15.343 1.00 92.06 82 LYS A N 1
ATOM 681 C CA . LYS A 1 82 ? 1.890 -1.375 15.416 1.00 92.06 82 LYS A CA 1
ATOM 682 C C . LYS A 1 82 ? 0.450 -0.916 15.208 1.00 92.06 82 LYS A C 1
ATOM 684 O O . LYS A 1 82 ? -0.021 -0.001 15.891 1.00 92.06 82 LYS A O 1
ATOM 689 N N . SER A 1 83 ? -0.239 -1.494 14.227 1.00 91.50 83 SER A N 1
ATOM 690 C CA . SER A 1 83 ? -1.496 -0.956 13.695 1.00 91.50 83 SER A CA 1
ATOM 691 C C . SER A 1 83 ? -2.747 -1.745 14.089 1.00 91.50 83 SER A C 1
ATOM 693 O O . SER A 1 83 ? -3.8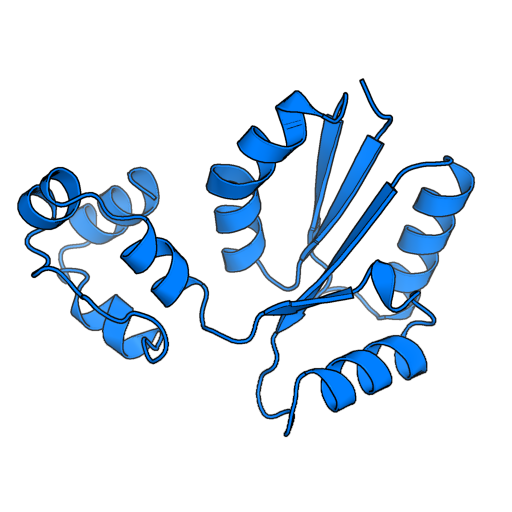30 -1.161 14.088 1.00 91.50 83 SER A O 1
ATOM 695 N N . GLY A 1 84 ? -2.613 -3.018 14.468 1.00 92.19 84 GLY A N 1
ATOM 696 C CA . GLY A 1 84 ? -3.733 -3.928 14.732 1.00 92.19 84 GLY A CA 1
ATOM 697 C C . GLY A 1 84 ? -4.504 -4.336 13.473 1.00 92.19 84 GLY A C 1
ATOM 698 O O . GLY A 1 84 ? -5.690 -4.648 13.561 1.00 92.19 84 GLY A O 1
ATOM 699 N N . ILE A 1 85 ? -3.870 -4.251 12.301 1.00 95.25 85 ILE A N 1
ATOM 700 C CA . ILE A 1 85 ? -4.456 -4.653 11.018 1.00 95.25 85 ILE A CA 1
ATOM 701 C C . ILE A 1 85 ? -4.400 -6.175 10.883 1.00 95.25 85 ILE A C 1
ATOM 703 O O . ILE A 1 85 ? -3.423 -6.800 11.275 1.00 95.25 85 ILE A O 1
ATOM 707 N N . GLU A 1 86 ? -5.447 -6.756 10.310 1.00 95.88 86 GLU A N 1
ATOM 708 C CA . GLU A 1 86 ? -5.550 -8.174 9.994 1.00 95.88 86 GLU A CA 1
ATOM 709 C C . GLU A 1 86 ? -4.569 -8.573 8.886 1.00 95.88 86 GLU A C 1
ATOM 711 O O . GLU A 1 86 ? -4.423 -7.881 7.878 1.00 95.88 86 GLU A O 1
ATOM 716 N N . GLU A 1 87 ? -3.903 -9.712 9.063 1.00 94.31 87 GLU A N 1
ATOM 717 C CA . GLU A 1 87 ? -2.825 -10.163 8.179 1.00 94.31 87 GLU A CA 1
ATOM 718 C C . GLU A 1 87 ? -3.257 -10.331 6.711 1.00 94.31 87 GLU A C 1
ATOM 720 O O . GLU A 1 87 ? -2.485 -10.027 5.793 1.00 94.31 87 GLU A O 1
ATOM 725 N N . ASP A 1 88 ? -4.493 -10.781 6.483 1.00 94.31 88 ASP A N 1
ATOM 726 C CA . ASP A 1 88 ? -5.090 -10.993 5.158 1.00 94.31 88 ASP A CA 1
ATOM 727 C C . ASP A 1 88 ? -5.347 -9.679 4.407 1.00 94.31 88 ASP A C 1
ATOM 729 O O . ASP A 1 88 ? -5.485 -9.675 3.184 1.00 94.31 88 ASP A O 1
ATOM 733 N N . LYS A 1 89 ? -5.369 -8.552 5.125 1.00 96.56 89 LYS A N 1
ATOM 734 C CA . LYS A 1 89 ? -5.497 -7.212 4.547 1.00 96.56 89 LYS A CA 1
ATOM 735 C C . LYS A 1 89 ? -4.145 -6.579 4.226 1.00 96.56 89 LYS A C 1
ATOM 737 O O . LYS A 1 89 ? -4.131 -5.519 3.605 1.00 96.56 89 LYS A O 1
ATOM 742 N N . ILE A 1 90 ? -3.023 -7.187 4.625 1.00 95.56 90 ILE A N 1
ATOM 743 C CA . ILE A 1 90 ? -1.678 -6.620 4.454 1.00 95.56 90 ILE A CA 1
ATOM 744 C C . ILE A 1 90 ? -0.991 -7.209 3.221 1.00 95.56 90 ILE A C 1
ATOM 746 O O . ILE A 1 90 ? -0.737 -8.415 3.139 1.00 95.56 90 ILE A O 1
ATOM 750 N N . ILE A 1 91 ? -0.594 -6.330 2.304 1.00 92.31 91 ILE A N 1
ATOM 751 C CA . ILE A 1 91 ? 0.245 -6.651 1.150 1.00 92.31 91 ILE A CA 1
ATOM 752 C C . ILE A 1 91 ? 1.595 -5.959 1.327 1.00 92.31 91 ILE A C 1
ATOM 754 O O . ILE A 1 91 ? 1.665 -4.737 1.426 1.00 92.31 91 ILE A O 1
ATOM 758 N N . ILE A 1 92 ? 2.672 -6.742 1.355 1.00 90.31 92 ILE A N 1
ATOM 759 C CA . ILE A 1 92 ? 4.030 -6.198 1.391 1.00 90.31 92 ILE A CA 1
ATOM 760 C C . ILE A 1 92 ? 4.562 -6.091 -0.032 1.00 90.31 92 ILE A C 1
ATOM 762 O O . ILE A 1 92 ? 4.612 -7.081 -0.764 1.00 90.31 92 ILE A O 1
ATOM 766 N N . VAL A 1 93 ? 4.962 -4.884 -0.408 1.00 84.25 93 VAL A N 1
ATOM 767 C CA . VAL A 1 93 ? 5.579 -4.571 -1.692 1.00 84.25 93 VAL A CA 1
ATOM 768 C C . VAL A 1 93 ? 7.080 -4.830 -1.554 1.00 84.25 93 VAL A C 1
ATOM 770 O O . VAL A 1 93 ? 7.783 -4.159 -0.805 1.00 84.25 93 VAL A O 1
ATOM 773 N N . VAL A 1 94 ? 7.558 -5.898 -2.197 1.00 71.50 94 VAL A N 1
ATOM 774 C CA . VAL A 1 94 ? 8.937 -6.408 -2.029 1.00 71.50 94 VAL A CA 1
ATOM 775 C C . VAL A 1 94 ? 9.925 -5.765 -2.999 1.00 71.50 94 VAL A C 1
ATOM 777 O O . VAL A 1 94 ? 11.127 -5.777 -2.763 1.00 71.50 94 VAL A O 1
ATOM 780 N N . LYS A 1 95 ? 9.425 -5.248 -4.117 1.00 67.00 95 LYS A N 1
ATOM 781 C CA . LYS A 1 95 ? 10.231 -4.671 -5.190 1.00 67.00 95 LYS A CA 1
ATOM 782 C C . LYS A 1 95 ? 9.787 -3.252 -5.410 1.00 67.00 95 LYS A C 1
ATOM 784 O O . LYS A 1 95 ? 8.607 -2.956 -5.253 1.00 67.00 95 LYS A O 1
ATOM 789 N N . GLU A 1 96 ? 10.732 -2.420 -5.801 1.00 66.00 96 GLU A N 1
ATOM 790 C CA . GLU A 1 96 ? 10.438 -1.049 -6.162 1.00 66.00 96 GLU A CA 1
ATOM 791 C C . GLU A 1 96 ? 9.398 -1.025 -7.287 1.00 66.00 96 GLU A C 1
ATOM 793 O O . GLU A 1 96 ? 9.437 -1.841 -8.217 1.00 66.00 96 GLU A O 1
ATOM 798 N N . VAL A 1 97 ? 8.431 -0.117 -7.171 1.00 64.81 97 VAL A N 1
ATOM 799 C CA . VAL A 1 97 ? 7.300 0.001 -8.102 1.00 64.81 97 VAL A CA 1
ATOM 800 C C . VAL A 1 97 ? 7.773 0.215 -9.548 1.00 64.81 97 VAL A C 1
ATOM 802 O O . VAL A 1 97 ? 7.110 -0.180 -10.505 1.00 64.81 97 VAL A O 1
ATOM 805 N N . GLU A 1 98 ? 8.974 0.755 -9.720 1.00 71.88 98 GLU A N 1
ATOM 806 C CA . GLU A 1 98 ? 9.708 0.888 -10.969 1.00 71.88 98 GLU A CA 1
ATOM 807 C C . GLU A 1 98 ? 9.910 -0.455 -11.698 1.00 71.88 98 GLU A C 1
ATOM 809 O O . GLU A 1 98 ? 9.716 -0.539 -12.915 1.00 71.88 98 GLU A O 1
ATOM 814 N N . GLY A 1 99 ? 10.209 -1.536 -10.971 1.00 68.62 99 GLY A N 1
ATOM 815 C CA . GLY A 1 99 ? 10.296 -2.881 -11.543 1.00 68.62 99 GLY A CA 1
ATOM 816 C C . GLY A 1 99 ? 8.949 -3.393 -12.066 1.00 68.62 99 GLY A C 1
ATOM 817 O O . GLY A 1 99 ? 8.902 -4.153 -13.036 1.00 68.62 99 GLY A O 1
ATOM 818 N N . TRP A 1 100 ? 7.835 -2.950 -11.477 1.00 71.38 100 TRP A N 1
ATOM 819 C CA . TRP A 1 100 ? 6.488 -3.312 -11.932 1.00 71.38 100 TRP A CA 1
ATOM 820 C C . TRP A 1 100 ? 6.088 -2.560 -13.199 1.00 71.38 100 TRP A C 1
ATOM 822 O O . TRP A 1 100 ? 5.501 -3.160 -14.099 1.00 71.38 100 TRP A O 1
ATOM 832 N N . TYR A 1 101 ? 6.460 -1.283 -13.313 1.00 70.31 101 TYR A N 1
ATOM 833 C CA . TYR A 1 101 ? 6.279 -0.529 -14.554 1.00 70.31 101 TYR A CA 1
ATOM 834 C C . TYR A 1 101 ? 7.050 -1.160 -15.716 1.00 70.31 101 TYR A C 1
ATOM 836 O O . TYR A 1 101 ? 6.476 -1.367 -16.783 1.00 70.31 101 TYR A O 1
ATOM 844 N N . LEU A 1 102 ? 8.314 -1.544 -15.504 1.00 72.94 102 LEU A N 1
ATOM 845 C CA . LEU A 1 102 ? 9.102 -2.232 -16.532 1.00 72.94 102 LEU A CA 1
ATOM 846 C C . LEU A 1 102 ? 8.516 -3.599 -16.907 1.00 72.94 102 LEU A C 1
ATOM 848 O O . LEU A 1 102 ? 8.507 -3.942 -18.085 1.00 72.94 102 LEU A O 1
ATOM 852 N N . ALA A 1 103 ? 7.986 -4.358 -15.941 1.00 72.88 103 ALA A N 1
ATOM 853 C CA . ALA A 1 103 ? 7.345 -5.647 -16.217 1.00 72.88 103 ALA A CA 1
ATOM 854 C C . ALA A 1 103 ? 6.061 -5.502 -17.050 1.00 72.88 103 ALA A C 1
ATOM 856 O O . ALA A 1 103 ? 5.683 -6.422 -17.772 1.00 72.88 103 ALA A O 1
ATOM 857 N N . GLY A 1 104 ? 5.384 -4.355 -16.943 1.00 73.25 104 GLY A N 1
ATOM 858 C CA . GLY A 1 104 ? 4.186 -4.034 -17.715 1.00 73.25 104 GLY A CA 1
ATOM 859 C C . GLY A 1 104 ? 4.457 -3.491 -19.121 1.00 73.25 104 GLY A C 1
ATOM 860 O O . GLY A 1 104 ? 3.505 -3.285 -19.876 1.00 73.25 104 GLY A O 1
ATOM 861 N N . LEU A 1 105 ? 5.716 -3.238 -19.502 1.00 74.88 105 LEU A N 1
ATOM 862 C CA . LEU A 1 105 ? 6.036 -2.729 -20.834 1.00 74.88 105 LEU A CA 1
ATOM 863 C C . LEU A 1 105 ? 5.874 -3.817 -21.897 1.00 74.88 105 LEU A C 1
ATOM 865 O O . LEU A 1 105 ? 6.569 -4.829 -21.897 1.00 74.88 105 LEU A O 1
ATOM 869 N N . SER A 1 106 ? 5.022 -3.554 -22.888 1.00 73.25 106 SER A N 1
ATOM 870 C CA . SER A 1 106 ? 5.022 -4.335 -24.124 1.00 73.25 106 SER A CA 1
ATOM 871 C C . SER A 1 106 ? 6.322 -4.109 -24.913 1.00 73.25 106 SER A C 1
ATOM 873 O O . SER A 1 106 ? 6.993 -3.080 -24.767 1.00 73.25 106 SER A O 1
ATOM 875 N N . ALA A 1 107 ? 6.664 -5.042 -25.806 1.00 74.88 107 ALA A N 1
ATOM 876 C CA . ALA A 1 107 ? 7.802 -4.884 -26.717 1.00 74.88 107 ALA A CA 1
ATOM 877 C C . ALA A 1 107 ? 7.671 -3.623 -27.599 1.00 74.88 107 ALA A C 1
ATOM 879 O O . ALA A 1 107 ? 8.657 -2.942 -27.885 1.00 74.88 107 ALA A O 1
ATOM 880 N N . GLU A 1 108 ? 6.440 -3.276 -27.985 1.00 78.38 108 GLU A N 1
ATOM 881 C CA . GLU A 1 108 ? 6.126 -2.059 -28.736 1.00 78.38 108 GLU A CA 1
ATOM 882 C C . GLU A 1 108 ? 6.438 -0.793 -27.926 1.00 78.38 108 GLU A C 1
ATOM 884 O O . GLU A 1 108 ? 7.169 0.083 -28.399 1.00 78.38 108 GLU A O 1
ATOM 889 N N . ASN A 1 109 ? 5.951 -0.718 -26.682 1.00 75.25 109 ASN A N 1
ATOM 890 C CA . ASN A 1 109 ? 6.187 0.429 -25.807 1.00 75.25 109 ASN A CA 1
ATOM 891 C C . ASN A 1 109 ? 7.667 0.552 -25.432 1.00 75.25 109 ASN A C 1
ATOM 893 O O . ASN A 1 109 ? 8.205 1.657 -25.458 1.00 75.25 109 ASN A O 1
ATOM 897 N N . SER A 1 110 ? 8.349 -0.568 -25.179 1.00 74.88 110 SER A N 1
ATOM 898 C CA . SER A 1 110 ? 9.798 -0.602 -24.944 1.00 74.88 110 SER A CA 1
ATOM 899 C C . SER A 1 110 ? 10.568 0.031 -26.107 1.00 74.88 110 SER A C 1
ATOM 901 O O . SER A 1 110 ? 11.360 0.953 -25.908 1.00 74.88 110 SER A O 1
ATOM 903 N N . LYS A 1 111 ? 10.256 -0.370 -27.348 1.00 77.62 111 LYS A N 1
ATOM 904 C CA . LYS A 1 111 ? 10.893 0.175 -28.555 1.00 77.62 111 LYS A CA 1
ATOM 905 C C . LYS A 1 111 ? 10.605 1.665 -28.744 1.00 77.62 111 LYS A C 1
ATOM 907 O O . LYS A 1 111 ? 11.520 2.421 -29.065 1.00 77.62 111 LYS A O 1
ATOM 912 N N . ARG A 1 112 ? 9.359 2.098 -28.524 1.00 76.62 112 ARG A N 1
ATOM 913 C CA . ARG A 1 112 ? 8.953 3.512 -28.625 1.00 76.62 112 ARG A CA 1
ATOM 914 C C . ARG A 1 112 ? 9.685 4.398 -27.619 1.00 76.62 112 ARG A C 1
ATOM 916 O O . ARG A 1 112 ? 10.014 5.538 -27.932 1.00 76.62 112 ARG A O 1
ATOM 923 N N . LEU A 1 113 ? 9.941 3.870 -26.426 1.00 71.81 113 LEU A N 1
ATOM 924 C CA . LEU A 1 113 ? 10.632 4.570 -25.346 1.00 71.81 113 LEU A CA 1
ATOM 925 C C . LEU A 1 113 ? 12.164 4.465 -25.442 1.00 71.81 113 LEU A C 1
ATOM 927 O O . LEU A 1 113 ? 12.863 5.105 -24.663 1.00 71.81 113 LEU A O 1
ATOM 931 N N . GLY A 1 114 ? 12.693 3.694 -26.400 1.00 72.88 114 GLY A N 1
ATOM 932 C CA . GLY A 1 114 ? 14.131 3.455 -26.548 1.00 72.88 114 GLY A CA 1
ATOM 933 C C . GLY A 1 114 ? 14.723 2.587 -25.433 1.00 72.88 114 GLY A C 1
ATOM 934 O O . GLY A 1 114 ? 15.930 2.624 -25.209 1.00 72.88 114 GLY A O 1
ATOM 935 N N . ILE A 1 115 ? 13.883 1.822 -24.734 1.00 74.56 115 ILE A N 1
ATOM 936 C CA . ILE A 1 115 ? 14.273 0.940 -23.635 1.00 74.56 115 ILE A CA 1
ATOM 937 C C . ILE A 1 115 ? 14.481 -0.463 -24.212 1.00 74.56 115 ILE A C 1
ATOM 939 O O . ILE A 1 115 ? 13.592 -1.030 -24.849 1.00 74.56 115 ILE A O 1
ATOM 943 N N . SER A 1 116 ? 15.668 -1.029 -24.008 1.00 70.62 116 SER A N 1
ATOM 944 C CA . SER A 1 116 ? 15.940 -2.436 -24.312 1.00 70.62 116 SER A CA 1
ATOM 945 C C . SER A 1 116 ? 15.097 -3.351 -23.422 1.00 70.62 116 SER A C 1
ATOM 947 O O . SER A 1 116 ? 14.949 -3.072 -22.238 1.00 70.62 116 SER A O 1
ATOM 949 N N . GLU A 1 117 ? 14.570 -4.443 -23.975 1.00 66.31 117 GLU A N 1
ATOM 950 C CA . GLU A 1 117 ? 13.699 -5.383 -23.258 1.00 66.31 117 GLU A CA 1
ATOM 951 C C . GLU A 1 117 ? 14.386 -5.954 -22.001 1.00 66.31 117 GLU A C 1
ATOM 953 O O . GLU A 1 117 ? 15.453 -6.571 -22.084 1.00 66.31 117 GLU A O 1
ATOM 958 N N . ILE A 1 118 ? 13.773 -5.751 -20.829 1.00 68.62 118 ILE A N 1
ATOM 959 C CA . ILE A 1 118 ? 14.290 -6.223 -19.537 1.00 68.62 118 ILE A CA 1
ATOM 960 C C . ILE A 1 118 ? 13.518 -7.478 -19.141 1.00 68.62 118 ILE A C 1
ATOM 962 O O . ILE A 1 118 ? 12.346 -7.419 -18.788 1.00 68.62 118 ILE A O 1
ATOM 966 N N . LYS A 1 119 ? 14.194 -8.630 -19.202 1.00 64.75 119 LYS A N 1
ATOM 967 C CA . LYS A 1 119 ? 13.581 -9.948 -18.960 1.00 64.75 119 LYS A CA 1
ATOM 968 C C . LYS A 1 119 ? 13.295 -10.244 -17.488 1.00 64.75 119 LYS A C 1
ATOM 970 O O . LYS A 1 119 ? 12.446 -11.077 -17.194 1.00 64.75 119 LYS A O 1
ATOM 975 N N . ASP A 1 120 ? 14.022 -9.600 -16.579 1.00 71.50 120 ASP A N 1
ATOM 976 C CA . ASP A 1 120 ? 13.831 -9.748 -15.141 1.00 71.50 120 ASP A CA 1
ATOM 977 C C . ASP A 1 120 ? 13.928 -8.381 -14.462 1.00 71.50 120 ASP A C 1
ATOM 979 O O . ASP A 1 120 ? 15.004 -7.793 -14.363 1.00 71.50 120 ASP A O 1
ATOM 983 N N . THR A 1 121 ? 12.788 -7.872 -14.002 1.00 71.94 121 THR A N 1
ATOM 984 C CA . THR A 1 121 ? 12.681 -6.576 -13.318 1.00 71.94 121 THR A CA 1
ATOM 985 C C . THR A 1 121 ? 12.691 -6.725 -11.799 1.00 71.94 121 THR A C 1
ATOM 987 O O . THR A 1 121 ? 12.520 -5.764 -11.051 1.00 71.94 121 THR A O 1
ATOM 990 N N . ASN A 1 122 ? 12.925 -7.945 -11.309 1.00 68.19 122 ASN A N 1
ATOM 991 C CA . ASN A 1 122 ? 12.862 -8.267 -9.893 1.00 68.19 122 ASN A CA 1
ATOM 992 C C . ASN A 1 122 ? 13.973 -7.632 -9.056 1.00 68.19 122 ASN A C 1
ATOM 994 O O . ASN A 1 122 ? 13.879 -7.629 -7.831 1.00 68.19 122 ASN A O 1
ATOM 998 N N . LYS A 1 123 ? 15.025 -7.141 -9.710 1.00 69.44 123 LYS A N 1
ATOM 999 C CA . LYS A 1 123 ? 16.161 -6.458 -9.086 1.00 69.44 123 LYS A CA 1
ATOM 1000 C C . LYS A 1 123 ? 16.267 -4.994 -9.513 1.00 69.44 123 LYS A C 1
ATOM 1002 O O . LYS A 1 123 ? 17.270 -4.363 -9.213 1.00 69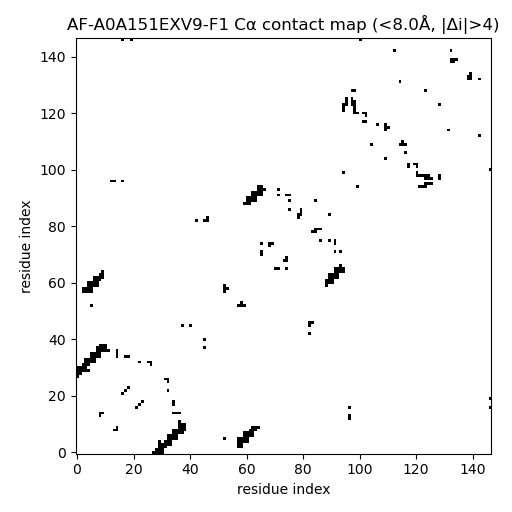.44 123 LYS A O 1
ATOM 1007 N N . THR A 1 124 ? 15.278 -4.480 -10.245 1.00 69.50 124 THR A N 1
ATOM 1008 C CA . THR A 1 124 ? 15.277 -3.086 -10.685 1.00 69.50 124 THR A CA 1
ATOM 1009 C C . THR A 1 124 ? 15.155 -2.170 -9.475 1.00 69.50 124 THR A C 1
ATOM 1011 O O . THR A 1 124 ? 14.181 -2.276 -8.731 1.00 69.50 124 THR A O 1
ATOM 1014 N N . THR A 1 125 ? 16.110 -1.252 -9.325 1.00 68.94 125 THR A N 1
ATOM 1015 C CA . THR A 1 125 ? 16.019 -0.132 -8.381 1.00 68.94 125 THR A CA 1
ATOM 1016 C C . THR A 1 125 ? 15.529 1.141 -9.076 1.00 68.94 125 THR A C 1
ATOM 1018 O O . THR A 1 125 ? 15.523 1.245 -10.309 1.00 68.94 125 THR A O 1
ATOM 1021 N N . LYS A 1 126 ? 15.159 2.157 -8.299 1.00 67.44 126 LYS A N 1
ATOM 1022 C CA . LYS A 1 126 ? 14.752 3.485 -8.761 1.00 67.44 126 LYS A CA 1
ATOM 1023 C C . LYS A 1 126 ? 15.896 4.183 -9.468 1.00 67.44 126 LYS A C 1
ATOM 1025 O O . LYS A 1 126 ? 15.656 4.897 -10.440 1.00 67.44 126 LYS A O 1
ATOM 1030 N N . GLU A 1 127 ? 17.146 3.966 -9.053 1.00 69.19 127 GLU A N 1
ATOM 1031 C CA . GLU A 1 127 ? 18.294 4.470 -9.808 1.00 69.19 127 GLU A CA 1
ATOM 1032 C C . GLU A 1 127 ? 18.405 3.803 -11.177 1.00 69.19 127 GLU A C 1
ATOM 1034 O O . GLU A 1 127 ? 18.620 4.502 -12.168 1.00 69.19 127 GLU A O 1
ATOM 1039 N N . ASP A 1 128 ? 18.239 2.480 -11.252 1.00 70.12 128 ASP A N 1
ATOM 1040 C CA . ASP A 1 128 ? 18.282 1.755 -12.523 1.00 70.12 128 ASP A CA 1
ATOM 1041 C C . ASP A 1 128 ? 17.156 2.198 -13.456 1.00 70.12 128 ASP A C 1
ATOM 1043 O O . ASP A 1 128 ? 17.403 2.480 -14.627 1.00 70.12 128 ASP A O 1
ATOM 1047 N N . PHE A 1 129 ? 15.945 2.373 -12.933 1.00 71.94 129 PHE A N 1
ATOM 1048 C CA . PHE A 1 129 ? 14.823 2.924 -13.686 1.00 71.94 129 PHE A CA 1
ATOM 1049 C C . PHE A 1 129 ? 15.090 4.353 -14.164 1.00 71.94 129 PHE A C 1
ATOM 1051 O O . PHE A 1 129 ? 14.936 4.646 -15.347 1.00 71.94 129 PHE A O 1
ATOM 1058 N N . ASN A 1 130 ? 15.581 5.234 -13.290 1.00 69.88 130 ASN A N 1
ATOM 1059 C CA . ASN A 1 130 ? 15.900 6.617 -13.650 1.00 69.88 130 ASN A CA 1
ATOM 1060 C C . ASN A 1 130 ? 17.029 6.724 -14.688 1.00 69.88 130 ASN A C 1
ATOM 1062 O O . ASN A 1 130 ? 17.073 7.697 -15.435 1.00 69.88 130 ASN A O 1
ATOM 1066 N N . ARG A 1 131 ? 17.933 5.739 -14.778 1.00 73.69 131 ARG A N 1
ATOM 1067 C CA . ARG A 1 131 ? 18.941 5.669 -15.853 1.00 73.69 131 ARG A CA 1
ATOM 1068 C C . ARG A 1 131 ? 18.331 5.327 -17.211 1.00 73.69 131 ARG A C 1
ATOM 1070 O O . ARG A 1 131 ? 18.871 5.758 -18.227 1.00 73.69 131 ARG A O 1
ATOM 1077 N N . LEU A 1 132 ? 17.236 4.565 -17.233 1.00 70.25 132 LEU A N 1
ATOM 1078 C CA . LEU A 1 132 ? 16.497 4.242 -18.460 1.00 70.25 132 LEU A CA 1
ATOM 1079 C C . LEU A 1 132 ? 15.691 5.437 -18.973 1.00 70.25 132 LEU A C 1
ATOM 1081 O O . LEU A 1 132 ? 15.387 5.510 -20.160 1.00 70.25 132 LEU A O 1
ATOM 1085 N N . ILE A 1 133 ? 15.365 6.379 -18.090 1.00 65.25 133 ILE A N 1
ATOM 1086 C CA . ILE A 1 133 ? 14.661 7.610 -18.426 1.00 65.25 133 ILE A CA 1
ATOM 1087 C C . ILE A 1 133 ? 15.652 8.609 -19.057 1.00 65.25 133 ILE A C 1
ATOM 1089 O O . ILE A 1 133 ? 16.574 9.088 -18.389 1.00 65.25 133 ILE A O 1
ATOM 1093 N N . PRO A 1 134 ? 15.484 9.002 -20.334 1.00 59.41 134 PRO A N 1
ATOM 1094 C CA . PRO A 1 134 ? 16.355 10.001 -20.943 1.00 59.41 134 PRO A CA 1
ATOM 1095 C C . PRO A 1 134 ? 16.197 11.355 -20.238 1.00 59.41 134 PRO A C 1
ATOM 1097 O O . PRO A 1 134 ? 15.081 11.845 -20.093 1.00 59.41 134 PRO A O 1
ATOM 1100 N N . LYS A 1 135 ? 17.311 12.022 -19.893 1.00 57.88 135 LYS A N 1
ATOM 1101 C CA . LYS A 1 135 ? 17.368 13.323 -19.175 1.00 57.88 135 LYS A CA 1
ATOM 1102 C C . LYS A 1 135 ? 16.658 14.514 -19.853 1.00 57.88 135 LYS A C 1
ATOM 1104 O O . LYS A 1 135 ? 16.776 15.647 -19.387 1.00 57.88 135 LYS A O 1
ATOM 1109 N N . LYS A 1 136 ? 15.948 14.318 -20.967 1.00 54.34 136 LYS A N 1
ATOM 1110 C CA . LYS A 1 136 ? 15.103 15.367 -21.545 1.00 54.34 136 LYS A CA 1
ATOM 1111 C C . LYS A 1 136 ? 13.818 15.439 -20.727 1.00 54.34 136 LYS A C 1
ATOM 1113 O O . LYS A 1 136 ? 13.035 14.498 -20.730 1.00 54.34 136 LYS A O 1
ATOM 1118 N N . SER A 1 137 ? 13.583 16.583 -20.093 1.00 49.94 137 SER A N 1
ATOM 1119 C CA . SER A 1 137 ? 12.414 16.887 -19.252 1.00 49.94 137 SER A CA 1
ATOM 1120 C C . SER A 1 137 ? 11.054 16.562 -19.889 1.00 49.94 137 SER A C 1
ATOM 1122 O O . SER A 1 137 ? 10.079 16.317 -19.183 1.00 49.94 137 SER A O 1
ATOM 1124 N N . SER A 1 138 ? 10.968 16.511 -21.220 1.00 47.19 138 SER A N 1
ATOM 1125 C CA . SER A 1 138 ? 9.774 16.056 -21.935 1.00 47.19 138 SER A CA 1
ATOM 1126 C C . SER A 1 138 ? 9.563 14.539 -21.861 1.00 47.19 138 SER A C 1
ATOM 1128 O O . SER A 1 138 ? 8.427 14.101 -21.722 1.00 47.19 138 SER A O 1
ATOM 1130 N N . LEU A 1 139 ? 10.622 13.730 -21.917 1.00 45.03 139 LEU A N 1
ATOM 1131 C CA . LEU A 1 139 ? 10.547 12.266 -21.918 1.00 45.03 139 LEU A CA 1
ATOM 1132 C C . LEU A 1 139 ? 10.205 11.694 -20.544 1.00 45.03 139 LEU A C 1
ATOM 1134 O O . LEU A 1 139 ? 9.382 10.790 -20.491 1.00 45.03 139 LEU A O 1
ATOM 1138 N N . GLU A 1 140 ? 10.724 12.266 -19.451 1.00 48.94 140 GLU A N 1
ATOM 1139 C CA . GLU A 1 140 ? 10.233 11.978 -18.090 1.00 48.94 140 GLU A CA 1
ATOM 1140 C C . GLU A 1 140 ? 8.712 12.140 -18.023 1.00 48.94 140 GLU A C 1
ATOM 1142 O O . GLU A 1 140 ? 7.986 11.227 -17.639 1.00 48.94 140 GLU A O 1
ATOM 1147 N N . TYR A 1 141 ? 8.212 13.291 -18.469 1.00 50.66 141 TYR A N 1
ATOM 1148 C CA . TYR A 1 141 ? 6.787 13.598 -18.452 1.00 50.66 141 TYR A CA 1
ATOM 1149 C C . TYR A 1 141 ? 5.947 12.654 -19.336 1.00 50.66 141 TYR A C 1
ATOM 1151 O O . TYR A 1 141 ? 4.831 12.300 -18.954 1.00 50.66 141 TYR A O 1
ATOM 1159 N N . TYR A 1 142 ? 6.471 12.227 -20.491 1.00 49.97 142 TYR A N 1
ATOM 1160 C CA . TYR A 1 142 ? 5.825 11.238 -21.365 1.00 49.97 142 TYR A CA 1
ATOM 1161 C C . TYR A 1 142 ? 5.849 9.826 -20.770 1.00 49.97 142 TYR A C 1
ATOM 1163 O O . TYR A 1 142 ? 4.837 9.135 -20.809 1.00 49.97 142 TYR A O 1
ATOM 1171 N N . LEU A 1 143 ? 6.956 9.412 -20.160 1.00 54.16 143 LEU A N 1
ATOM 1172 C CA . LEU A 1 143 ? 7.090 8.109 -19.511 1.00 54.16 143 LEU A CA 1
ATOM 1173 C C . LEU A 1 143 ? 6.087 7.980 -18.362 1.00 54.16 143 LEU A C 1
ATOM 1175 O O . LEU A 1 143 ? 5.286 7.056 -18.356 1.00 54.16 143 LEU A O 1
ATOM 1179 N N . TRP A 1 144 ? 5.987 8.988 -17.493 1.00 53.09 144 TRP A N 1
ATOM 1180 C CA . TRP A 1 144 ? 4.942 9.059 -16.464 1.00 53.09 144 TRP A CA 1
ATOM 1181 C C . TRP A 1 144 ? 3.515 9.243 -17.014 1.00 53.09 144 TRP A C 1
ATOM 1183 O O . TRP A 1 144 ? 2.580 9.333 -16.220 1.00 53.09 144 TRP A O 1
ATOM 1193 N N . LYS A 1 145 ? 3.303 9.391 -18.328 1.00 52.50 145 LYS A N 1
ATOM 1194 C CA . LYS A 1 145 ? 1.974 9.411 -18.971 1.00 52.50 145 LYS A CA 1
ATOM 1195 C C . LYS A 1 145 ? 1.596 8.067 -19.587 1.00 52.50 145 LYS A C 1
ATOM 1197 O O . LYS A 1 145 ? 0.416 7.742 -19.577 1.00 52.50 145 LYS A O 1
ATOM 1202 N N . GLU A 1 146 ? 2.572 7.336 -20.109 1.00 51.56 146 GLU A N 1
ATOM 1203 C CA . GLU A 1 146 ? 2.387 6.006 -20.703 1.00 51.56 146 GLU A CA 1
ATOM 1204 C C . GLU A 1 146 ? 2.295 4.889 -19.647 1.00 51.56 146 GLU A C 1
ATOM 1206 O O . GLU A 1 146 ? 1.757 3.821 -19.925 1.00 51.56 146 GLU A O 1
ATOM 1211 N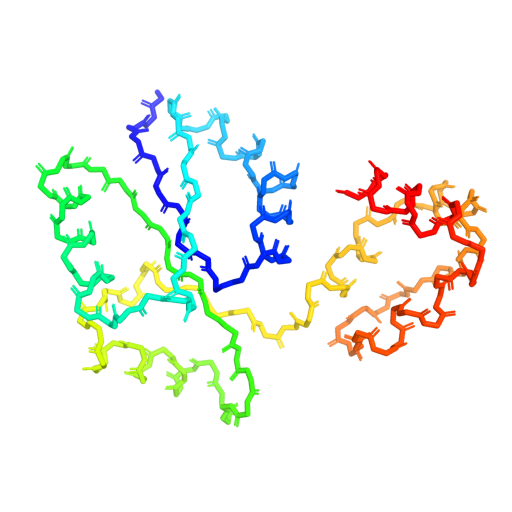 N . PHE A 1 147 ? 2.800 5.161 -18.442 1.00 48.84 147 PHE A N 1
ATOM 1212 C CA . PHE A 1 147 ? 2.677 4.368 -17.217 1.00 48.84 147 PHE A CA 1
ATOM 1213 C C . PHE A 1 147 ? 1.552 4.889 -16.321 1.00 48.84 147 PHE A C 1
ATOM 1215 O O . PHE A 1 147 ? 0.766 4.106 -15.748 1.00 48.84 147 PHE A O 1
#